Protein AF-A0A2K4HP63-F1 (afdb_monomer_lite)

Foldseek 3Di:
DQADPAQEAADPQEAEEEPQHHHDHNEYAQLPHHEYEYNEYEAYNEYENADYAYQEYEYALEYEAHHDDHDRPYYHDHNHYHDDD

Sequence (85 aa):
DNISSDGVVIGPGCRIRGRRTVISAGCILGDEAPMTIQDCQLGTGVKLKGGFAQDAVFLDGASMGSGAHVRGGTILEEEANGAHT

Secondary structure (DSSP, 8-state):
--B-SSS-EE-TT-EEESTT-EE-TT-EE-SSS-EEEES-EE-TT-EE-SEEEES-EE-TT-EE-TTEEEPTT-EEPTT-EE---

pLDDT: mean 96.33, std 6.6, range [55.53, 98.81]

Structure (mmCIF, N/CA/C/O backbone):
data_AF-A0A2K4HP63-F1
#
_entry.id   AF-A0A2K4HP63-F1
#
loop_
_atom_site.group_PDB
_atom_site.id
_atom_site.type_symbol
_atom_site.label_atom_id
_atom_site.label_alt_id
_atom_site.label_comp_id
_atom_site.label_asym_id
_atom_site.label_entity_id
_atom_site.label_seq_id
_atom_site.pdbx_PDB_ins_code
_atom_site.Cartn_x
_atom_site.Cartn_y
_atom_site.Cartn_z
_atom_site.occupancy
_atom_site.B_iso_or_equiv
_atom_site.auth_seq_id
_atom_site.auth_comp_id
_atom_site.auth_asym_id
_atom_site.auth_atom_id
_atom_site.pdbx_PDB_model_num
ATOM 1 N N . ASP A 1 1 ? -9.958 -6.995 13.550 1.00 71.25 1 ASP A N 1
ATOM 2 C CA . ASP A 1 1 ? -11.056 -6.127 13.080 1.00 71.25 1 ASP A CA 1
ATOM 3 C C . ASP A 1 1 ? -10.644 -5.018 12.115 1.00 71.25 1 ASP A C 1
ATOM 5 O O . ASP A 1 1 ? -11.520 -4.503 11.442 1.00 71.25 1 ASP A O 1
ATOM 9 N N . ASN A 1 2 ? -9.352 -4.689 11.951 1.00 94.12 2 ASN A N 1
ATOM 10 C CA . ASN A 1 2 ? -8.946 -3.617 11.023 1.00 94.12 2 ASN A CA 1
ATOM 11 C C . ASN A 1 2 ? -8.373 -4.104 9.680 1.00 94.12 2 ASN A C 1
ATOM 13 O O . ASN A 1 2 ? -8.037 -3.289 8.831 1.00 94.12 2 ASN A O 1
ATOM 17 N N . ILE A 1 3 ? -8.212 -5.412 9.490 1.00 97.62 3 ILE A N 1
ATOM 18 C CA . ILE A 1 3 ? -7.791 -6.002 8.216 1.00 97.62 3 ILE A CA 1
ATOM 19 C C . ILE A 1 3 ? -8.920 -6.928 7.794 1.00 97.62 3 ILE A C 1
ATOM 21 O O . ILE A 1 3 ? -9.270 -7.836 8.551 1.00 97.62 3 ILE A O 1
ATOM 25 N N . SER A 1 4 ? -9.509 -6.664 6.630 1.00 98.06 4 SER A N 1
ATOM 26 C CA . SER A 1 4 ? -10.563 -7.505 6.071 1.00 98.06 4 SER A CA 1
ATOM 27 C C . SER A 1 4 ? -10.039 -8.916 5.797 1.00 98.06 4 SER A C 1
ATOM 29 O O . SER A 1 4 ? -8.912 -9.091 5.336 1.00 98.06 4 SER A O 1
ATOM 31 N N . SER A 1 5 ? -10.866 -9.930 6.049 1.00 96.81 5 SER A N 1
ATOM 32 C CA . SER A 1 5 ? -10.590 -11.311 5.636 1.00 96.81 5 SER A CA 1
ATOM 33 C C . SER A 1 5 ? -10.971 -11.586 4.177 1.00 96.81 5 SER A C 1
ATOM 35 O O . SER A 1 5 ? -10.719 -12.681 3.683 1.00 96.81 5 SER A O 1
ATOM 37 N N . ASP A 1 6 ? -11.603 -10.626 3.500 1.00 98.25 6 ASP A N 1
ATOM 38 C CA . ASP A 1 6 ? -12.077 -10.766 2.124 1.00 98.25 6 ASP A CA 1
ATOM 39 C C . ASP A 1 6 ? -11.048 -10.221 1.124 1.00 98.25 6 ASP A C 1
ATOM 41 O O . ASP A 1 6 ? -10.846 -9.010 1.003 1.00 98.25 6 ASP A O 1
ATOM 45 N N . GLY A 1 7 ? -10.357 -11.129 0.434 1.00 98.00 7 GLY A N 1
ATOM 46 C CA . GLY A 1 7 ? -9.517 -10.807 -0.723 1.00 98.00 7 GLY A CA 1
ATOM 47 C C . GLY A 1 7 ? -8.271 -9.954 -0.455 1.00 98.00 7 GLY A C 1
ATOM 48 O O . GLY A 1 7 ? -7.644 -9.509 -1.412 1.00 98.00 7 GLY A O 1
ATOM 49 N N . VAL A 1 8 ? -7.895 -9.705 0.804 1.00 98.56 8 VAL A N 1
ATOM 50 C CA . VAL A 1 8 ? -6.673 -8.955 1.134 1.00 98.56 8 VAL A CA 1
ATOM 51 C C . VAL A 1 8 ? -5.435 -9.812 0.870 1.00 98.56 8 VAL A C 1
ATOM 53 O O . VAL A 1 8 ? -5.305 -10.917 1.398 1.00 98.56 8 VAL A O 1
ATOM 56 N N . VAL A 1 9 ? -4.489 -9.272 0.101 1.00 98.50 9 VAL A N 1
ATOM 57 C CA . VAL A 1 9 ? -3.196 -9.898 -0.196 1.00 98.50 9 VAL A CA 1
ATOM 58 C C . VAL A 1 9 ? -2.075 -9.052 0.396 1.00 98.50 9 VAL A C 1
ATOM 60 O O . VAL A 1 9 ? -1.945 -7.866 0.097 1.00 98.50 9 VAL A O 1
ATOM 63 N N . ILE A 1 10 ? -1.238 -9.666 1.233 1.00 98.25 10 ILE A N 1
ATOM 64 C CA . ILE A 1 10 ? -0.058 -9.026 1.823 1.00 98.25 10 ILE A CA 1
ATOM 65 C C . ILE A 1 10 ? 1.174 -9.815 1.387 1.00 98.25 10 ILE A C 1
ATOM 67 O O . ILE A 1 10 ? 1.381 -10.950 1.817 1.00 98.25 10 ILE A O 1
ATOM 71 N N . GLY A 1 11 ? 1.983 -9.207 0.525 1.00 98.19 11 GLY A N 1
ATOM 72 C CA . GLY A 1 11 ? 3.214 -9.782 0.004 1.00 98.19 11 GLY A CA 1
ATOM 73 C C . GLY A 1 11 ? 4.305 -9.950 1.071 1.00 98.19 11 GLY A C 1
ATOM 74 O O . GLY A 1 11 ? 4.270 -9.316 2.137 1.00 98.19 11 GLY A O 1
ATOM 75 N N . PRO A 1 12 ? 5.313 -10.794 0.799 1.00 97.88 12 PRO A N 1
ATOM 76 C CA . PRO A 1 12 ? 6.388 -11.078 1.740 1.00 97.88 12 PRO A CA 1
ATOM 77 C C . PRO A 1 12 ? 7.196 -9.819 2.088 1.00 97.88 12 PRO A C 1
ATOM 79 O O . PRO A 1 12 ? 7.499 -8.981 1.243 1.00 97.88 12 PRO A O 1
ATOM 82 N N . GLY A 1 13 ? 7.575 -9.693 3.362 1.00 97.88 13 GLY A N 1
ATOM 83 C CA . GLY A 1 13 ? 8.388 -8.575 3.854 1.00 97.88 13 GLY A CA 1
ATOM 84 C C . GLY A 1 13 ? 7.620 -7.276 4.119 1.00 97.88 13 GLY A C 1
ATOM 85 O O . GLY A 1 13 ? 8.220 -6.329 4.641 1.00 97.88 13 GLY A O 1
ATOM 86 N N . CYS A 1 14 ? 6.316 -7.222 3.824 1.00 98.44 14 CYS A N 1
ATOM 87 C CA . CYS A 1 14 ? 5.479 -6.088 4.200 1.00 98.44 14 CYS A CA 1
ATOM 88 C C . CYS A 1 14 ? 5.424 -5.908 5.724 1.00 98.44 14 CYS A C 1
ATOM 90 O O . CYS A 1 14 ? 5.491 -6.867 6.496 1.00 98.44 14 CYS A O 1
ATOM 92 N N . ARG A 1 15 ? 5.286 -4.659 6.172 1.00 98.44 15 ARG A N 1
ATOM 93 C CA . ARG A 1 15 ? 5.168 -4.311 7.593 1.00 98.44 15 ARG A CA 1
ATOM 94 C C . ARG A 1 15 ? 3.931 -3.459 7.805 1.00 98.44 15 ARG A C 1
ATOM 96 O O . ARG A 1 15 ? 3.822 -2.373 7.248 1.00 98.44 15 ARG A O 1
ATOM 103 N N . ILE A 1 16 ? 3.035 -3.937 8.656 1.00 98.00 16 ILE A N 1
ATOM 104 C CA . ILE A 1 16 ? 1.806 -3.234 9.020 1.00 98.00 16 ILE A CA 1
ATOM 105 C C . ILE A 1 16 ? 1.965 -2.768 10.462 1.00 98.00 16 ILE A C 1
ATOM 107 O O . ILE A 1 16 ? 2.223 -3.571 11.359 1.00 98.00 16 ILE A O 1
ATOM 111 N N . ARG A 1 17 ? 1.893 -1.456 10.677 1.00 97.50 17 ARG A N 1
ATOM 112 C CA . ARG A 1 17 ? 2.136 -0.814 11.974 1.00 97.50 17 ARG A CA 1
ATOM 113 C C . ARG A 1 17 ? 1.039 0.190 12.286 1.00 97.50 17 ARG A C 1
ATOM 115 O O . ARG A 1 17 ? 0.318 0.618 11.393 1.00 97.50 17 ARG A O 1
ATOM 122 N N . GLY A 1 18 ? 0.970 0.618 13.543 1.00 96.31 18 GLY A N 1
ATOM 123 C CA . GLY A 1 18 ? 0.043 1.664 13.970 1.00 96.31 18 GLY A CA 1
ATOM 124 C C . GLY A 1 18 ? -1.359 1.134 14.271 1.00 96.31 18 GLY A C 1
ATOM 125 O O . GLY A 1 18 ? -1.870 0.232 13.610 1.00 96.31 18 GLY A O 1
ATOM 126 N N . ARG A 1 19 ? -1.978 1.681 15.319 1.00 96.19 19 ARG A N 1
ATOM 127 C CA . ARG A 1 19 ? -3.292 1.228 15.804 1.00 96.19 19 ARG A CA 1
ATOM 128 C C . ARG A 1 19 ? -4.452 1.697 14.928 1.00 96.19 19 ARG A C 1
ATOM 130 O O . ARG A 1 19 ? -5.535 1.131 15.030 1.00 96.19 19 ARG A O 1
ATOM 137 N N . ARG A 1 20 ? -4.241 2.741 14.117 1.00 96.62 20 ARG A N 1
ATOM 138 C CA . ARG A 1 20 ? -5.260 3.313 13.225 1.00 96.62 20 ARG A CA 1
ATOM 139 C C . ARG A 1 20 ? -5.237 2.695 11.830 1.00 96.62 20 ARG A C 1
ATOM 141 O O . ARG A 1 20 ? -6.024 3.112 10.986 1.00 96.62 20 ARG A O 1
ATOM 148 N N . THR A 1 21 ? -4.341 1.744 11.567 1.00 98.38 21 THR A N 1
ATOM 149 C CA . THR A 1 21 ? -4.250 1.137 10.240 1.00 98.38 21 THR A CA 1
ATOM 150 C C . THR A 1 21 ? -5.484 0.303 9.940 1.00 98.38 21 THR A C 1
ATOM 152 O O . THR A 1 21 ? -5.807 -0.579 10.733 1.00 98.38 21 THR A O 1
ATOM 155 N N . VAL A 1 22 ? -6.126 0.575 8.801 1.00 98.62 22 VAL A N 1
ATOM 156 C CA . VAL A 1 22 ? -7.281 -0.157 8.263 1.00 98.62 22 VAL A CA 1
ATOM 157 C C . VAL A 1 22 ? -6.973 -0.610 6.838 1.00 98.62 22 VAL A C 1
ATOM 159 O O . VAL A 1 22 ? -6.498 0.185 6.030 1.00 98.62 22 VAL A O 1
ATOM 162 N N . ILE A 1 23 ? -7.247 -1.878 6.534 1.00 98.69 23 ILE A N 1
ATOM 163 C CA . ILE A 1 23 ? -7.069 -2.495 5.218 1.00 98.69 23 ILE A CA 1
ATOM 164 C C . ILE A 1 23 ? -8.400 -3.130 4.808 1.00 98.69 23 ILE A C 1
ATOM 166 O O . ILE A 1 23 ? -8.788 -4.172 5.347 1.00 98.69 23 ILE A O 1
ATOM 170 N N . SER A 1 24 ? -9.107 -2.485 3.880 1.00 98.62 24 SER A N 1
ATOM 171 C CA . SER A 1 24 ? -10.413 -2.944 3.397 1.00 98.62 24 SER A CA 1
ATOM 172 C C . SER A 1 24 ? -10.294 -4.112 2.414 1.00 98.62 24 SER A C 1
ATOM 174 O O . SER A 1 24 ? -9.199 -4.501 2.004 1.00 98.62 24 SER A O 1
ATOM 176 N N . ALA A 1 25 ? -11.435 -4.702 2.050 1.00 98.62 25 ALA A N 1
ATOM 177 C CA . ALA A 1 25 ? -11.486 -5.868 1.173 1.00 98.62 25 ALA A CA 1
ATOM 178 C C . ALA A 1 25 ? -10.758 -5.643 -0.166 1.00 98.62 25 ALA A C 1
ATOM 180 O O . ALA A 1 25 ? -10.748 -4.538 -0.712 1.00 98.62 25 ALA A O 1
ATOM 181 N N . GLY A 1 26 ? -10.136 -6.701 -0.686 1.00 98.56 26 GLY A N 1
ATOM 182 C CA . GLY A 1 26 ? -9.473 -6.692 -1.993 1.00 98.56 26 GLY A CA 1
ATOM 183 C C . GLY A 1 26 ? -8.175 -5.876 -2.086 1.00 98.56 26 GLY A C 1
ATOM 184 O O . GLY A 1 26 ? -7.640 -5.736 -3.186 1.00 98.56 26 GLY A O 1
ATOM 185 N N . CYS A 1 27 ? -7.663 -5.319 -0.982 1.00 98.69 27 CYS A N 1
ATOM 186 C CA . CYS A 1 27 ? -6.394 -4.588 -0.999 1.00 98.69 27 CYS A CA 1
ATOM 187 C C . CYS A 1 27 ? -5.211 -5.509 -1.316 1.00 98.69 27 CYS A C 1
ATOM 189 O O . CYS A 1 27 ? -5.131 -6.628 -0.807 1.00 98.69 27 CYS A O 1
ATOM 191 N N . ILE A 1 28 ? -4.240 -4.997 -2.072 1.00 98.62 28 ILE A N 1
ATOM 192 C CA . ILE A 1 28 ? -2.995 -5.702 -2.392 1.00 98.62 28 ILE A CA 1
ATOM 193 C C . ILE A 1 28 ? -1.811 -4.852 -1.938 1.00 98.62 28 ILE A C 1
ATOM 195 O O . ILE A 1 28 ? -1.614 -3.730 -2.409 1.00 98.62 28 ILE A O 1
ATOM 199 N N . LEU A 1 29 ? -1.008 -5.399 -1.028 1.00 98.38 29 LEU A N 1
ATOM 200 C CA . LEU A 1 29 ? 0.205 -4.766 -0.523 1.00 98.38 29 LEU A CA 1
ATOM 201 C C . LEU A 1 29 ? 1.439 -5.542 -0.963 1.00 98.38 29 LEU A C 1
ATOM 203 O O . LEU A 1 29 ? 1.555 -6.735 -0.698 1.00 98.38 29 LEU A O 1
ATOM 207 N N . GLY A 1 30 ? 2.389 -4.830 -1.557 1.00 97.56 30 GLY A N 1
ATOM 208 C CA . GLY A 1 30 ? 3.708 -5.344 -1.895 1.00 97.56 30 GLY A CA 1
ATOM 209 C C . GLY A 1 30 ? 3.722 -6.381 -3.015 1.00 97.56 30 GLY A C 1
ATOM 210 O O . GLY A 1 30 ? 4.400 -7.396 -2.890 1.00 97.56 30 GLY A O 1
ATOM 211 N N . ASP A 1 31 ? 2.964 -6.124 -4.085 1.00 96.12 31 ASP A N 1
ATOM 212 C CA . ASP A 1 31 ? 2.928 -6.959 -5.297 1.00 96.12 31 ASP A CA 1
ATOM 213 C C . ASP A 1 31 ? 4.263 -6.943 -6.074 1.00 96.12 31 ASP A C 1
ATOM 215 O O . ASP A 1 31 ? 4.654 -7.944 -6.663 1.00 96.12 31 ASP A O 1
ATOM 219 N N . GLU A 1 32 ? 5.007 -5.827 -6.036 1.00 96.38 32 GLU A N 1
ATOM 220 C CA . GLU A 1 32 ? 6.301 -5.677 -6.727 1.00 96.38 32 GLU A CA 1
ATOM 221 C C . GLU A 1 32 ? 7.493 -5.649 -5.748 1.00 96.38 32 GLU A C 1
ATOM 223 O O . GLU A 1 32 ? 8.549 -6.215 -6.031 1.00 96.38 32 GLU A O 1
ATOM 228 N N . ALA A 1 33 ? 7.351 -4.992 -4.592 1.00 96.75 33 ALA A N 1
ATOM 229 C CA . ALA A 1 33 ? 8.381 -4.880 -3.556 1.00 96.75 33 ALA A CA 1
ATOM 230 C C . ALA A 1 33 ? 7.755 -4.727 -2.155 1.00 96.75 33 ALA A C 1
ATOM 232 O O . ALA A 1 33 ? 6.593 -4.340 -2.046 1.00 96.75 33 ALA A O 1
ATOM 233 N N . PRO A 1 34 ? 8.492 -4.966 -1.050 1.00 97.94 34 PRO A N 1
ATOM 234 C CA . PRO A 1 34 ? 7.933 -4.836 0.295 1.00 97.94 34 PRO A CA 1
ATOM 235 C C . PRO A 1 34 ? 7.296 -3.463 0.562 1.00 97.94 34 PRO A C 1
ATOM 237 O O . PRO A 1 34 ? 7.909 -2.421 0.321 1.00 97.94 34 PRO A O 1
ATOM 240 N N . MET A 1 35 ? 6.081 -3.466 1.116 1.00 98.25 35 MET A N 1
ATOM 241 C CA . MET A 1 35 ? 5.354 -2.260 1.510 1.00 98.25 35 MET A CA 1
ATOM 242 C C . MET A 1 35 ? 5.321 -2.119 3.034 1.00 98.25 35 MET A C 1
ATOM 244 O O . MET A 1 35 ? 4.970 -3.052 3.758 1.00 98.25 35 MET A O 1
ATOM 248 N N . THR A 1 36 ? 5.668 -0.941 3.548 1.00 98.56 36 THR A N 1
ATOM 249 C CA . THR A 1 36 ? 5.461 -0.594 4.959 1.00 98.56 36 THR A CA 1
ATOM 250 C C . THR A 1 36 ? 4.371 0.459 5.073 1.00 98.56 36 THR A C 1
ATOM 252 O O . THR A 1 36 ? 4.495 1.530 4.488 1.00 98.56 36 THR A O 1
ATOM 255 N N . ILE A 1 37 ? 3.333 0.173 5.856 1.00 98.44 37 ILE A N 1
ATOM 256 C CA . ILE A 1 37 ? 2.273 1.135 6.170 1.00 98.44 37 ILE A CA 1
ATOM 257 C C . ILE A 1 37 ? 2.196 1.383 7.677 1.00 98.44 37 ILE A C 1
ATOM 259 O O . ILE A 1 37 ? 2.371 0.459 8.481 1.00 98.44 37 ILE A O 1
ATOM 263 N N . GLN A 1 38 ? 1.932 2.630 8.062 1.00 98.56 38 GLN A N 1
ATOM 264 C CA . GLN A 1 38 ? 1.785 3.033 9.457 1.00 98.56 38 GLN A CA 1
ATOM 265 C C . GLN A 1 38 ? 0.625 4.013 9.637 1.00 98.56 38 GLN A C 1
ATOM 267 O O . GLN A 1 38 ? 0.661 5.119 9.114 1.00 98.56 38 GLN A O 1
ATOM 272 N N . ASP A 1 39 ? -0.372 3.621 10.429 1.00 98.44 39 ASP A N 1
ATOM 273 C CA . ASP A 1 39 ? -1.578 4.414 10.703 1.00 98.44 39 ASP A CA 1
ATOM 274 C C . ASP A 1 39 ? -2.321 4.882 9.424 1.00 98.44 39 ASP A C 1
ATOM 276 O O . ASP A 1 39 ? -2.912 5.962 9.400 1.00 98.44 39 ASP A O 1
ATOM 280 N N . CYS A 1 40 ? -2.321 4.056 8.368 1.00 98.56 40 CYS A N 1
ATOM 281 C CA . CYS A 1 40 ? -2.972 4.347 7.081 1.00 98.56 40 CYS A CA 1
ATOM 282 C C . CYS A 1 40 ? -4.376 3.737 6.967 1.00 98.56 40 CYS A C 1
ATOM 284 O O . CYS A 1 40 ? -4.603 2.623 7.435 1.00 98.56 40 CYS A O 1
ATOM 286 N N . GLN A 1 41 ? -5.298 4.408 6.277 1.00 98.69 41 GLN A N 1
ATOM 287 C CA . GLN A 1 41 ? -6.629 3.872 5.967 1.00 98.69 41 GLN A CA 1
ATOM 288 C C . GLN A 1 41 ? -6.714 3.566 4.475 1.00 98.69 41 GLN A C 1
ATOM 290 O O . GLN A 1 41 ? -6.536 4.466 3.657 1.00 98.69 41 GLN A O 1
ATOM 295 N N . LEU A 1 42 ? -6.952 2.301 4.131 1.00 98.75 42 LEU A N 1
ATOM 296 C CA . LEU A 1 42 ? -7.066 1.844 2.749 1.00 98.75 42 LEU A CA 1
ATOM 297 C C . LEU A 1 42 ? -8.519 1.472 2.445 1.00 98.75 42 LEU A C 1
ATOM 299 O O . LEU A 1 42 ? -9.085 0.596 3.110 1.00 98.75 42 LEU A O 1
ATOM 303 N N . GLY A 1 43 ? -9.097 2.133 1.445 1.00 98.69 43 GLY A N 1
ATOM 304 C CA . GLY A 1 43 ? -10.368 1.792 0.817 1.00 98.69 43 GLY A CA 1
ATOM 305 C C . GLY A 1 43 ? -10.317 0.441 0.106 1.00 98.69 43 GLY A C 1
ATOM 306 O O . GLY A 1 43 ? -9.288 -0.238 0.076 1.00 98.69 43 GLY A O 1
ATOM 307 N N . THR A 1 44 ? -11.449 0.000 -0.424 1.00 98.56 44 THR A N 1
ATOM 308 C CA . THR A 1 44 ? -11.549 -1.289 -1.112 1.00 98.56 44 THR A CA 1
ATOM 309 C C . THR A 1 44 ? -10.677 -1.312 -2.367 1.00 98.56 44 THR A C 1
ATOM 311 O O . THR A 1 44 ? -10.539 -0.318 -3.075 1.00 98.56 44 THR A O 1
ATOM 314 N N . GLY A 1 45 ? -10.030 -2.447 -2.636 1.00 98.56 45 GLY A N 1
ATOM 315 C CA . GLY A 1 45 ? -9.252 -2.633 -3.865 1.00 98.56 45 GLY A CA 1
ATOM 316 C C . GLY A 1 45 ? -7.984 -1.777 -4.006 1.00 98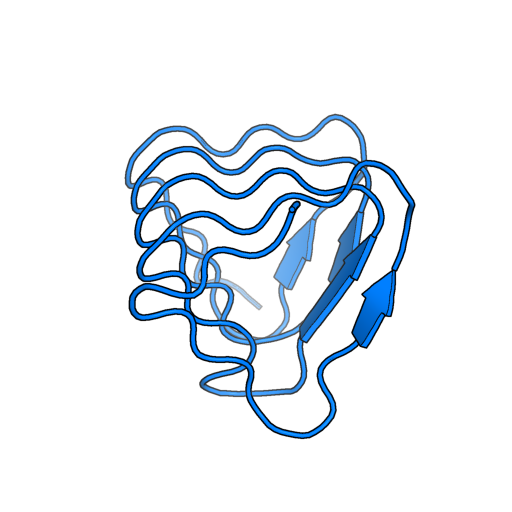.56 45 GLY A C 1
ATOM 317 O O . GLY A 1 45 ? -7.410 -1.758 -5.094 1.00 98.56 45 GLY A O 1
ATOM 318 N N . VAL A 1 46 ? -7.523 -1.095 -2.950 1.00 98.75 46 VAL A N 1
ATOM 319 C CA . VAL A 1 46 ? -6.289 -0.289 -2.981 1.00 98.75 46 VAL A CA 1
ATOM 320 C C . VAL A 1 46 ? -5.060 -1.160 -3.262 1.00 98.75 46 VAL A C 1
ATOM 322 O O . VAL A 1 46 ? -4.886 -2.231 -2.674 1.00 98.75 46 VAL A O 1
ATOM 325 N N . LYS A 1 47 ? -4.167 -0.686 -4.140 1.00 98.56 47 LYS A N 1
ATOM 326 C CA . LYS A 1 47 ? -2.960 -1.423 -4.563 1.00 98.56 47 LYS A CA 1
ATOM 327 C C . LYS A 1 47 ? -1.692 -0.620 -4.304 1.00 98.56 47 LYS A C 1
ATOM 329 O O . LYS A 1 47 ? -1.364 0.293 -5.058 1.00 98.56 47 LYS A O 1
ATOM 334 N N . LEU A 1 48 ? -0.939 -0.986 -3.270 1.00 98.12 48 LEU A N 1
ATOM 335 C CA . LEU A 1 48 ? 0.347 -0.357 -2.946 1.00 98.12 48 LEU A CA 1
ATOM 336 C C . LEU A 1 48 ? 1.467 -1.339 -3.267 1.00 98.12 48 LEU A C 1
ATOM 338 O O . LEU A 1 48 ? 1.717 -2.280 -2.513 1.00 98.12 48 LEU A O 1
ATOM 342 N N . LYS A 1 49 ? 2.127 -1.145 -4.407 1.00 97.56 49 LYS A N 1
ATOM 343 C CA . LYS A 1 49 ? 3.021 -2.154 -4.981 1.00 97.56 49 LYS A CA 1
ATOM 344 C C . LYS A 1 49 ? 4.376 -2.273 -4.279 1.00 97.56 49 LYS A C 1
ATOM 346 O O . LYS A 1 49 ? 5.012 -3.312 -4.414 1.00 97.56 49 LYS A O 1
ATOM 351 N N . GLY A 1 50 ? 4.791 -1.263 -3.513 1.00 97.19 50 GLY A N 1
ATOM 352 C CA . GLY A 1 50 ? 5.981 -1.300 -2.658 1.00 97.19 50 GLY A CA 1
ATOM 353 C C . GLY A 1 50 ? 6.448 0.089 -2.218 1.00 97.19 50 GLY A C 1
ATOM 354 O O . GLY A 1 50 ? 6.222 1.069 -2.925 1.00 97.19 50 GLY A O 1
ATOM 355 N N . GLY A 1 51 ? 7.120 0.179 -1.064 1.00 97.25 51 GLY A N 1
ATOM 356 C CA . GLY A 1 51 ? 7.598 1.449 -0.500 1.00 97.25 51 GLY A CA 1
ATOM 357 C C . GLY A 1 51 ? 7.137 1.717 0.937 1.00 97.25 51 GLY A C 1
ATOM 358 O O . GLY A 1 51 ? 7.092 0.809 1.773 1.00 97.25 51 GLY A O 1
ATOM 359 N N . PHE A 1 52 ? 6.837 2.982 1.242 1.00 98.19 52 PHE A N 1
ATOM 360 C CA . PHE A 1 52 ? 6.449 3.452 2.573 1.00 98.19 52 PHE A CA 1
ATOM 361 C C . PHE A 1 52 ? 5.264 4.425 2.517 1.00 98.19 52 PHE A C 1
ATOM 363 O O . PHE A 1 52 ? 5.257 5.373 1.732 1.00 98.19 52 PHE A O 1
ATOM 370 N N . ALA A 1 53 ? 4.283 4.226 3.394 1.00 98.25 53 ALA A N 1
ATOM 371 C CA . ALA A 1 53 ? 3.198 5.171 3.632 1.00 98.25 53 ALA A CA 1
ATOM 372 C C . ALA A 1 53 ? 2.961 5.336 5.134 1.00 98.25 53 ALA A C 1
ATOM 374 O O . ALA A 1 53 ? 3.008 4.366 5.894 1.00 98.25 53 ALA A O 1
ATOM 375 N N . GLN A 1 54 ? 2.685 6.564 5.560 1.00 98.50 54 GLN A N 1
ATOM 376 C CA . GLN A 1 54 ? 2.376 6.863 6.951 1.00 98.50 54 GLN A CA 1
ATOM 377 C C . GLN A 1 54 ? 1.278 7.919 7.053 1.00 98.50 54 GLN A C 1
ATOM 379 O O . GLN A 1 54 ? 1.306 8.882 6.296 1.00 98.50 54 GLN A O 1
ATOM 384 N N . ASP A 1 55 ? 0.372 7.758 8.026 1.00 98.50 55 ASP A N 1
ATOM 385 C CA . ASP A 1 55 ? -0.638 8.749 8.426 1.00 98.50 55 ASP A CA 1
ATOM 386 C C . ASP A 1 55 ? -1.412 9.319 7.217 1.00 98.50 55 ASP A C 1
ATOM 388 O O . ASP A 1 55 ? -1.577 10.531 7.073 1.00 98.50 55 ASP A O 1
ATOM 392 N N . ALA A 1 56 ? -1.838 8.428 6.316 1.00 98.44 56 ALA A N 1
ATOM 393 C CA . ALA A 1 56 ? -2.428 8.764 5.020 1.00 98.44 56 ALA A CA 1
ATOM 394 C C . ALA A 1 56 ? -3.686 7.936 4.725 1.00 98.44 56 ALA A C 1
ATOM 396 O O . ALA A 1 56 ? -3.814 6.796 5.186 1.00 98.44 56 ALA A O 1
ATOM 397 N N . VAL A 1 57 ? -4.580 8.505 3.916 1.00 98.69 57 VAL A N 1
ATOM 398 C CA . VAL A 1 57 ? -5.831 7.876 3.473 1.00 98.69 57 VAL A CA 1
ATOM 399 C C . VAL A 1 57 ? -5.753 7.594 1.977 1.00 98.69 57 VAL A C 1
ATOM 401 O O . VAL A 1 57 ? -5.365 8.457 1.194 1.00 98.69 57 VAL A O 1
ATOM 404 N N . PHE A 1 58 ? -6.140 6.389 1.583 1.00 98.62 58 PHE A N 1
ATOM 405 C CA . PHE A 1 58 ? -6.254 5.960 0.195 1.00 98.62 58 PHE A CA 1
ATOM 406 C C . PHE A 1 58 ? -7.699 5.528 -0.017 1.00 98.62 58 PHE A C 1
ATOM 408 O O . PHE A 1 58 ? -8.153 4.611 0.666 1.00 98.62 58 PHE A O 1
ATOM 415 N N . LEU A 1 59 ? -8.428 6.207 -0.896 1.00 98.69 59 LEU A N 1
ATOM 416 C CA . LEU A 1 59 ? -9.816 5.878 -1.205 1.00 98.69 59 LEU A CA 1
ATOM 417 C C . LEU A 1 59 ? -9.875 4.699 -2.190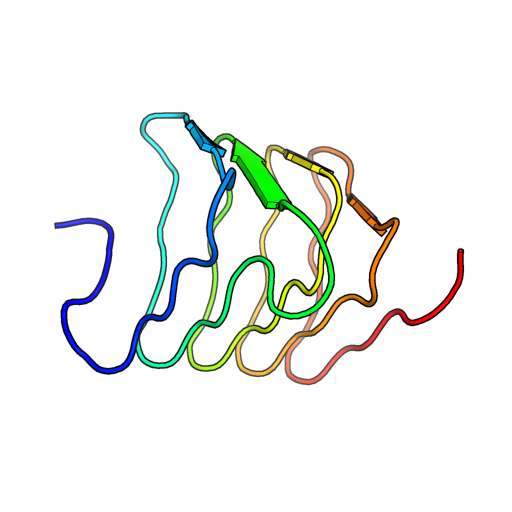 1.00 98.69 59 LEU A C 1
ATOM 419 O O . LEU A 1 59 ? -8.845 4.158 -2.600 1.00 98.69 59 LEU A O 1
ATOM 423 N N . ASP A 1 60 ? -11.085 4.243 -2.498 1.00 98.81 60 ASP A N 1
ATOM 424 C CA . ASP A 1 60 ? -11.323 3.004 -3.237 1.00 98.81 60 ASP A CA 1
ATOM 425 C C . ASP A 1 60 ? -10.576 2.970 -4.581 1.00 98.81 60 ASP A C 1
ATOM 427 O O . ASP A 1 60 ? -10.522 3.954 -5.317 1.00 98.81 60 ASP A O 1
ATOM 431 N N . GLY A 1 61 ? -9.933 1.839 -4.874 1.00 98.50 61 GLY A N 1
ATOM 432 C CA . GLY A 1 61 ? -9.174 1.629 -6.111 1.00 98.50 61 GLY A CA 1
ATOM 433 C C . GLY A 1 61 ? -7.859 2.411 -6.231 1.00 98.50 61 GLY A C 1
ATOM 434 O O . GLY A 1 61 ? -7.096 2.169 -7.170 1.00 98.50 61 GLY A O 1
ATOM 435 N N . ALA A 1 62 ? -7.529 3.300 -5.285 1.00 98.44 62 ALA A N 1
ATOM 436 C CA . ALA A 1 62 ? -6.296 4.080 -5.344 1.00 98.44 62 ALA A CA 1
ATOM 437 C C . ALA A 1 62 ? -5.051 3.177 -5.404 1.00 98.44 62 ALA A C 1
ATOM 439 O O . ALA A 1 62 ? -4.980 2.109 -4.782 1.00 98.44 62 ALA A O 1
ATOM 440 N N . SER A 1 63 ? -4.031 3.603 -6.150 1.00 97.94 63 SER A N 1
ATOM 441 C CA . SER A 1 63 ? -2.837 2.787 -6.358 1.00 97.94 63 SER A CA 1
ATOM 442 C C . SER A 1 63 ? -1.536 3.575 -6.395 1.00 97.94 63 SER A C 1
ATOM 444 O O . SER A 1 63 ? -1.464 4.713 -6.849 1.00 97.94 63 SER A O 1
ATOM 446 N N . MET A 1 64 ? -0.469 2.934 -5.925 1.00 97.19 64 MET A N 1
ATOM 447 C CA . MET A 1 64 ? 0.888 3.466 -5.984 1.00 97.19 64 MET A CA 1
ATOM 448 C C . MET A 1 64 ? 1.848 2.388 -6.484 1.00 97.19 64 MET A C 1
ATOM 450 O O . MET A 1 64 ? 1.835 1.258 -5.989 1.00 97.19 64 MET A O 1
ATOM 454 N N . GLY A 1 65 ? 2.681 2.745 -7.460 1.00 96.44 65 GLY A N 1
ATOM 455 C CA . GLY A 1 65 ? 3.764 1.913 -7.974 1.00 96.44 65 GLY A CA 1
ATOM 456 C C . GLY A 1 65 ? 4.860 1.662 -6.937 1.00 96.44 65 GLY A C 1
ATOM 457 O O . GLY A 1 65 ? 4.879 2.268 -5.864 1.00 96.44 65 GLY A O 1
ATOM 458 N N . SER A 1 66 ? 5.776 0.745 -7.252 1.00 95.31 66 SER A N 1
ATOM 459 C CA . SER A 1 66 ? 6.922 0.465 -6.388 1.00 95.31 66 SER A CA 1
ATOM 460 C C . SER A 1 66 ? 7.825 1.694 -6.219 1.00 95.31 66 SER A C 1
ATOM 462 O O . SER A 1 66 ? 8.037 2.466 -7.153 1.00 95.31 66 SER A O 1
ATOM 464 N N . GLY A 1 67 ? 8.361 1.871 -5.009 1.00 94.44 67 GLY A N 1
ATOM 465 C CA . GLY A 1 67 ? 9.179 3.031 -4.640 1.00 94.44 67 GLY A CA 1
ATOM 466 C C . GLY A 1 67 ? 8.380 4.202 -4.062 1.00 94.44 67 GLY A C 1
ATOM 467 O O . GLY A 1 67 ? 8.946 5.265 -3.816 1.00 94.44 67 GLY A O 1
ATOM 468 N N . ALA A 1 68 ? 7.084 4.017 -3.797 1.00 94.75 68 ALA A N 1
ATOM 469 C CA . ALA A 1 68 ? 6.234 5.063 -3.249 1.00 94.75 68 ALA A CA 1
ATOM 470 C C . ALA A 1 68 ? 6.702 5.541 -1.864 1.00 94.75 68 ALA A C 1
ATOM 472 O O . ALA A 1 68 ? 7.028 4.739 -0.985 1.00 94.75 68 ALA A O 1
ATOM 473 N N . HIS A 1 69 ? 6.658 6.858 -1.646 1.00 96.25 69 HIS A N 1
ATOM 474 C CA . HIS A 1 69 ? 6.820 7.465 -0.327 1.00 96.25 69 HIS A CA 1
ATOM 475 C C . HIS A 1 69 ? 5.686 8.460 -0.065 1.00 96.25 69 HIS A C 1
ATOM 477 O O . HIS A 1 69 ? 5.736 9.617 -0.484 1.00 96.25 69 HIS A O 1
ATOM 483 N N . VAL A 1 70 ? 4.658 8.000 0.647 1.00 97.19 70 VAL A N 1
ATOM 484 C CA . VAL A 1 70 ? 3.469 8.796 0.971 1.00 97.19 70 VAL A CA 1
ATOM 485 C C . VAL A 1 70 ? 3.596 9.356 2.384 1.00 97.19 70 VAL A C 1
ATOM 487 O O . VAL A 1 70 ? 3.773 8.612 3.350 1.00 97.19 70 VAL A O 1
ATOM 490 N N . ARG A 1 71 ? 3.543 10.686 2.493 1.00 96.31 71 ARG A N 1
ATOM 491 C CA . ARG A 1 71 ? 3.735 11.416 3.752 1.00 96.31 71 ARG A CA 1
ATOM 492 C C . ARG A 1 71 ? 2.426 11.547 4.527 1.00 96.31 71 ARG A C 1
ATOM 494 O O . ARG A 1 71 ? 1.346 11.536 3.937 1.00 96.31 71 ARG A O 1
ATOM 501 N N . GLY A 1 72 ? 2.550 11.763 5.834 1.00 97.94 72 GLY A N 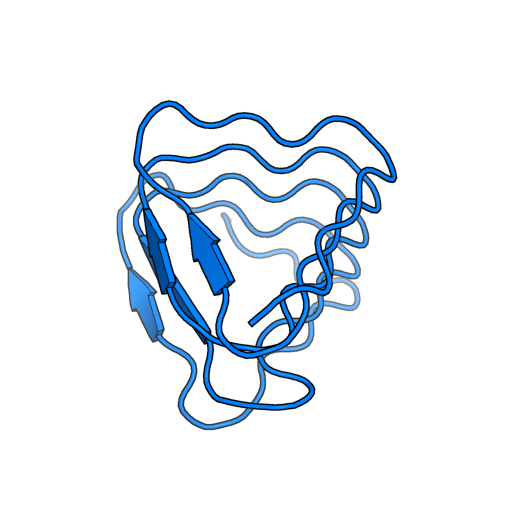1
ATOM 502 C CA . GLY A 1 72 ? 1.409 12.041 6.702 1.00 97.94 72 GLY A CA 1
ATOM 503 C C . GLY A 1 72 ? 0.588 13.244 6.240 1.00 97.94 72 GLY A C 1
ATOM 504 O O . GLY A 1 72 ? 1.143 14.227 5.750 1.00 97.94 72 GLY A O 1
ATOM 505 N N . GLY A 1 73 ? -0.732 13.152 6.401 1.00 96.88 73 GLY A N 1
ATOM 506 C CA . GLY A 1 73 ? -1.691 14.165 5.955 1.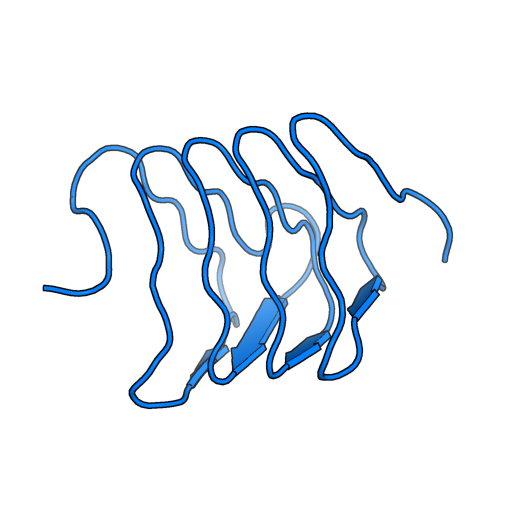00 96.88 73 GLY A CA 1
ATOM 507 C C . GLY A 1 73 ? -2.048 14.090 4.467 1.00 96.88 73 GLY A C 1
ATOM 508 O O . GLY A 1 73 ? -2.705 14.997 3.965 1.00 96.88 73 GLY A O 1
ATOM 509 N N . THR A 1 74 ? -1.629 13.036 3.760 1.00 98.00 74 THR A N 1
ATOM 510 C CA . THR A 1 74 ? -1.971 12.830 2.343 1.00 98.00 74 THR A CA 1
ATOM 511 C C . THR A 1 74 ? -3.294 12.078 2.197 1.00 98.00 74 THR A C 1
ATOM 513 O O . THR A 1 74 ? -3.552 11.119 2.929 1.00 98.00 74 THR A O 1
ATOM 516 N N . ILE A 1 75 ? -4.093 12.483 1.208 1.00 98.25 75 ILE A N 1
ATOM 517 C CA . ILE A 1 75 ? -5.269 11.755 0.728 1.00 98.25 75 ILE A CA 1
ATOM 518 C C . ILE A 1 75 ? -5.051 11.432 -0.755 1.00 98.25 75 ILE A C 1
ATOM 520 O O . ILE A 1 75 ? -4.732 12.333 -1.530 1.00 98.25 75 ILE A O 1
ATOM 524 N N . LEU A 1 76 ? -5.199 10.162 -1.138 1.00 97.81 76 LEU A N 1
ATOM 525 C CA . LEU A 1 76 ? -5.354 9.748 -2.535 1.00 97.81 76 LEU A CA 1
ATOM 526 C C . LEU A 1 76 ? -6.828 9.440 -2.791 1.00 97.81 76 LEU A C 1
ATOM 528 O O . LEU A 1 76 ? -7.368 8.531 -2.165 1.00 97.81 76 LEU A O 1
ATOM 532 N N . GLU A 1 77 ? -7.445 10.208 -3.688 1.00 98.38 77 GLU A N 1
ATOM 533 C CA . GLU A 1 77 ? -8.851 10.063 -4.094 1.00 98.38 77 GLU A CA 1
ATOM 534 C C . GLU A 1 77 ? -9.116 8.740 -4.829 1.00 98.38 77 GLU A C 1
ATOM 536 O O . GLU A 1 77 ? -8.175 8.030 -5.200 1.00 98.38 77 GLU A O 1
ATOM 541 N N . GLU A 1 78 ? 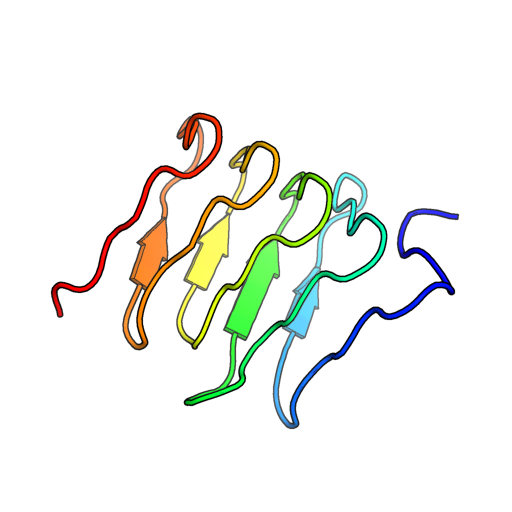-10.395 8.392 -5.009 1.00 98.31 78 GLU A N 1
ATOM 542 C CA . GLU A 1 78 ? -10.787 7.150 -5.675 1.00 98.31 78 GLU A CA 1
ATOM 543 C C . GLU A 1 78 ? -10.105 7.006 -7.039 1.00 98.31 78 GLU A C 1
ATOM 545 O O . GLU A 1 78 ? -10.025 7.955 -7.822 1.00 98.31 78 GLU A O 1
ATOM 550 N N . GLU A 1 79 ? -9.605 5.801 -7.323 1.00 97.88 79 GLU A N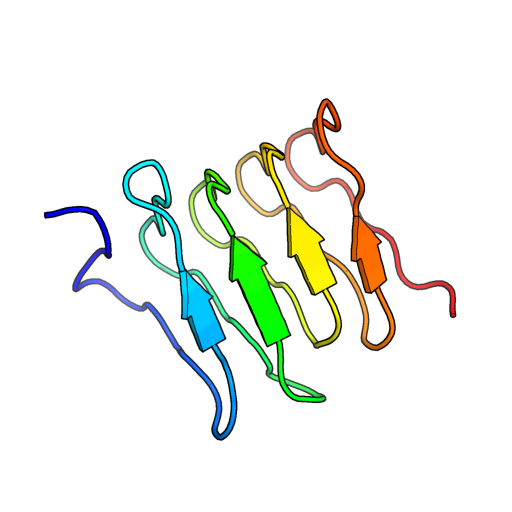 1
ATOM 551 C CA . GLU A 1 79 ? -8.921 5.440 -8.573 1.00 97.88 79 GLU A CA 1
ATOM 552 C C . GLU A 1 79 ? -7.662 6.278 -8.901 1.00 97.88 79 GLU A C 1
ATOM 554 O O . GLU A 1 79 ? -7.040 6.096 -9.956 1.00 97.88 79 GLU A O 1
ATOM 559 N N . ALA A 1 80 ? -7.228 7.175 -8.005 1.00 97.31 80 ALA A N 1
ATOM 560 C CA . ALA A 1 80 ? -6.014 7.955 -8.194 1.00 97.31 80 ALA A CA 1
ATOM 561 C C . ALA A 1 80 ? -4.792 7.030 -8.247 1.00 97.31 80 ALA A C 1
ATOM 563 O O . ALA A 1 80 ? -4.667 6.071 -7.477 1.00 97.31 80 ALA A O 1
ATOM 564 N N . ASN A 1 81 ? -3.859 7.331 -9.151 1.00 94.81 81 ASN A N 1
ATOM 565 C CA . ASN A 1 81 ? -2.651 6.539 -9.330 1.00 94.81 81 ASN A CA 1
ATOM 566 C C . ASN A 1 81 ? -1.376 7.390 -9.284 1.00 94.81 81 ASN A C 1
ATOM 568 O O . ASN A 1 81 ? -1.344 8.535 -9.729 1.00 94.81 81 ASN A O 1
ATOM 572 N N . GLY A 1 82 ? -0.307 6.805 -8.747 1.00 91.06 82 GLY A N 1
ATOM 573 C CA . GLY A 1 82 ? 1.044 7.353 -8.810 1.00 91.06 82 GLY A CA 1
ATOM 574 C C . GLY A 1 82 ? 2.034 6.257 -9.176 1.00 91.06 82 GLY A C 1
ATOM 575 O O . GLY A 1 82 ? 2.225 5.318 -8.413 1.00 91.06 82 GLY A O 1
ATOM 576 N N . ALA A 1 83 ? 2.665 6.350 -10.344 1.00 81.94 83 ALA A N 1
ATOM 577 C CA . ALA A 1 83 ? 3.567 5.315 -10.868 1.00 81.94 83 ALA A CA 1
ATOM 578 C C . ALA A 1 83 ? 4.978 5.847 -11.176 1.00 81.94 83 ALA A C 1
ATOM 580 O O . ALA A 1 83 ? 5.671 5.316 -12.039 1.00 81.94 83 ALA A O 1
ATOM 581 N N . HIS A 1 84 ? 5.387 6.917 -10.493 1.00 66.12 84 HIS A N 1
ATOM 582 C CA . HIS A 1 84 ? 6.705 7.527 -10.654 1.00 66.12 84 HIS A CA 1
ATOM 583 C C . HIS A 1 84 ? 7.637 7.094 -9.518 1.00 66.12 84 HIS A C 1
ATOM 585 O O . HIS A 1 84 ? 7.202 7.019 -8.367 1.00 66.12 84 HIS A O 1
ATOM 591 N N . THR A 1 85 ? 8.906 6.844 -9.843 1.00 55.53 85 THR A N 1
ATOM 592 C CA . THR A 1 85 ? 9.983 6.565 -8.877 1.00 55.53 85 THR A CA 1
ATOM 593 C C . THR A 1 85 ? 10.869 7.787 -8.690 1.00 55.53 85 THR A C 1
ATOM 595 O O . THR A 1 85 ? 11.111 8.491 -9.695 1.00 55.53 85 THR A O 1
#

Radius of gyration: 10.93 Å; chains: 1; bounding box: 22×26×27 Å